Protein AF-A0A4P6JIK2-F1 (afdb_monomer_lite)

Organism: Ktedonosporobacter rubrisoli (NCBI:txid2509675)

Secondary structure (DSSP, 8-state):
-----EEEHHHHHHTTT--HHHHHHHHHHTSS--EEE-TTS-EEE--TT---TTPPPEEEHHHHHH-----------------------

Structure (mmCIF, N/CA/C/O backbone):
data_AF-A0A4P6JIK2-F1
#
_entry.id   AF-A0A4P6JIK2-F1
#
loop_
_atom_site.group_PDB
_atom_site.id
_atom_site.type_symbol
_atom_site.label_atom_id
_atom_site.label_alt_id
_atom_site.label_comp_id
_atom_site.label_asym_id
_atom_site.label_entity_id
_atom_site.label_seq_id
_atom_site.pdbx_PDB_ins_code
_atom_site.Cartn_x
_atom_site.Cartn_y
_atom_site.Cartn_z
_atom_site.occupancy
_atom_site.B_iso_or_equiv
_atom_site.auth_seq_id
_atom_site.auth_comp_id
_atom_site.auth_asym_id
_atom_site.auth_atom_id
_atom_site.pdbx_PDB_model_num
ATOM 1 N N . MET A 1 1 ? -22.338 -2.244 -7.918 1.00 46.03 1 MET A N 1
ATOM 2 C CA . MET A 1 1 ? -21.829 -2.250 -6.529 1.00 46.03 1 MET A CA 1
ATOM 3 C C . MET A 1 1 ? -20.310 -2.202 -6.580 1.00 46.03 1 MET A C 1
ATOM 5 O O . MET A 1 1 ? -19.714 -3.139 -7.089 1.00 46.03 1 MET A O 1
ATOM 9 N N . LEU A 1 2 ? -19.688 -1.107 -6.138 1.00 55.66 2 LEU A N 1
ATOM 10 C CA . LEU A 1 2 ? -18.232 -1.041 -5.976 1.00 55.66 2 LEU A CA 1
ATOM 11 C C . LEU A 1 2 ? -17.881 -1.738 -4.659 1.00 55.66 2 LEU A C 1
ATOM 13 O O . LEU A 1 2 ? -18.052 -1.169 -3.585 1.00 55.66 2 LEU A O 1
ATOM 17 N N . THR A 1 3 ? -17.453 -2.994 -4.725 1.00 63.28 3 THR A N 1
ATOM 18 C CA . THR A 1 3 ? -16.914 -3.699 -3.560 1.00 63.28 3 THR A CA 1
ATOM 19 C C . THR A 1 3 ? -15.546 -3.112 -3.229 1.00 63.28 3 THR A C 1
ATOM 21 O O . THR A 1 3 ? -14.585 -3.325 -3.971 1.00 63.28 3 THR A O 1
ATOM 24 N N . LEU A 1 4 ? -15.451 -2.364 -2.128 1.00 76.12 4 LEU A N 1
ATOM 25 C CA . LEU A 1 4 ? -14.176 -1.895 -1.588 1.00 76.12 4 LEU A CA 1
ATOM 26 C C . LEU A 1 4 ? -13.408 -3.093 -1.025 1.00 76.12 4 LEU A C 1
ATOM 28 O O . LEU A 1 4 ? -13.595 -3.495 0.120 1.00 76.12 4 LEU A O 1
ATOM 32 N N . GLN A 1 5 ? -12.564 -3.700 -1.858 1.00 87.69 5 GLN A N 1
ATOM 33 C CA . GLN A 1 5 ? -11.689 -4.781 -1.428 1.00 87.69 5 GLN A CA 1
ATOM 34 C C . GLN A 1 5 ? -10.366 -4.203 -0.927 1.00 87.69 5 GLN A C 1
ATOM 36 O O . GLN A 1 5 ? -9.640 -3.528 -1.66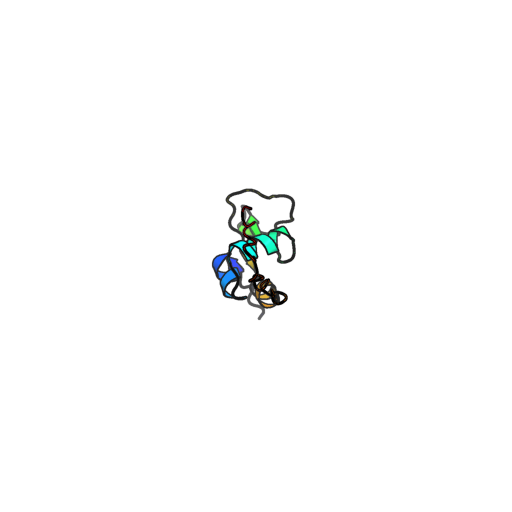0 1.00 87.69 5 GLN A O 1
ATOM 41 N N . VAL A 1 6 ? -10.053 -4.504 0.330 1.00 88.94 6 VAL A N 1
ATOM 42 C CA . VAL A 1 6 ? -8.813 -4.102 0.993 1.00 88.94 6 VAL A CA 1
ATOM 43 C C . VAL A 1 6 ? -7.859 -5.291 1.017 1.00 88.94 6 VAL A C 1
ATOM 45 O O . VAL A 1 6 ? -8.224 -6.402 1.400 1.00 88.94 6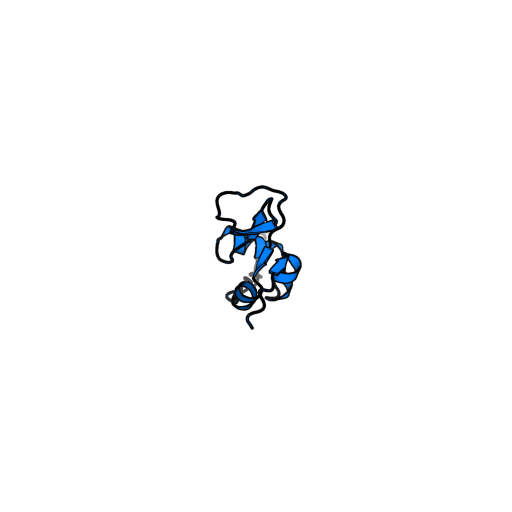 VAL A O 1
ATOM 48 N N . LEU A 1 7 ? -6.622 -5.064 0.594 1.00 90.06 7 LEU A N 1
ATOM 49 C CA . LEU A 1 7 ? -5.570 -6.065 0.507 1.00 90.06 7 LEU A CA 1
ATOM 50 C C . LEU A 1 7 ? -4.471 -5.757 1.515 1.00 90.06 7 LEU A C 1
ATOM 52 O O . LEU A 1 7 ? -4.006 -4.627 1.630 1.00 90.06 7 LEU A O 1
ATOM 56 N N . ASN A 1 8 ? -3.982 -6.791 2.191 1.00 90.94 8 ASN A N 1
ATOM 57 C CA . ASN A 1 8 ? -2.701 -6.702 2.885 1.00 90.94 8 ASN A CA 1
ATOM 58 C C . ASN A 1 8 ? -1.541 -6.647 1.871 1.00 90.94 8 ASN A C 1
ATOM 60 O O . ASN A 1 8 ? -1.713 -6.933 0.682 1.00 90.94 8 ASN A O 1
ATOM 64 N N . THR A 1 9 ? -0.321 -6.379 2.340 1.00 88.56 9 THR A N 1
ATOM 65 C CA . THR A 1 9 ? 0.877 -6.337 1.481 1.00 88.56 9 THR A CA 1
ATOM 66 C C . THR A 1 9 ? 1.068 -7.593 0.622 1.00 88.56 9 THR A C 1
ATOM 68 O O . THR A 1 9 ? 1.569 -7.508 -0.496 1.00 88.56 9 THR A O 1
ATOM 71 N N . LYS A 1 10 ? 0.689 -8.783 1.115 1.00 89.81 10 LYS A N 1
ATOM 72 C CA . LYS A 1 10 ? 0.822 -10.037 0.351 1.00 89.81 10 LYS A CA 1
ATOM 73 C C . LYS A 1 10 ? -0.170 -10.081 -0.817 1.00 89.81 10 LYS A C 1
ATOM 75 O O . LYS A 1 10 ? 0.231 -10.455 -1.916 1.00 89.81 10 LYS A O 1
ATOM 80 N N . GLY A 1 11 ? -1.424 -9.694 -0.590 1.00 90.25 11 GLY A N 1
ATOM 81 C CA . GLY A 1 11 ? -2.447 -9.584 -1.631 1.00 90.25 11 GLY A CA 1
ATOM 82 C C . GLY A 1 11 ? -2.090 -8.512 -2.657 1.00 90.25 11 GLY A C 1
ATOM 83 O O . GLY A 1 11 ? -2.072 -8.792 -3.855 1.00 90.25 11 GLY A O 1
ATOM 84 N N . ALA A 1 12 ? -1.681 -7.337 -2.176 1.00 88.81 12 ALA A N 1
ATOM 85 C CA . ALA A 1 12 ? -1.279 -6.216 -3.016 1.00 88.81 12 ALA A CA 1
ATOM 86 C C . ALA A 1 12 ? -0.042 -6.521 -3.874 1.00 88.81 12 ALA A C 1
ATOM 88 O O . ALA A 1 12 ? 0.094 -5.996 -4.968 1.00 88.81 12 ALA A O 1
ATOM 89 N N . ALA A 1 13 ? 0.860 -7.387 -3.405 1.00 89.00 13 ALA A N 1
ATOM 90 C CA . ALA A 1 13 ? 2.009 -7.848 -4.182 1.00 89.00 13 ALA A CA 1
ATOM 91 C C . ALA A 1 13 ? 1.619 -8.877 -5.256 1.00 89.00 13 ALA A C 1
ATOM 93 O O . ALA A 1 13 ? 2.168 -8.865 -6.358 1.00 89.00 13 ALA A O 1
ATOM 94 N N . ARG A 1 14 ? 0.659 -9.760 -4.950 1.00 87.69 14 ARG A N 1
ATOM 95 C CA . ARG A 1 14 ? 0.223 -10.836 -5.853 1.00 87.69 14 ARG A CA 1
ATOM 96 C C . ARG A 1 14 ? -0.495 -10.299 -7.090 1.00 87.69 14 ARG A C 1
ATOM 98 O O . ARG A 1 14 ? -0.278 -10.832 -8.171 1.00 87.69 14 ARG A O 1
ATOM 105 N N . GLN A 1 15 ? -1.321 -9.269 -6.934 1.00 83.75 15 GLN A N 1
ATOM 106 C CA . GLN A 1 15 ? -2.170 -8.744 -8.005 1.00 83.75 15 G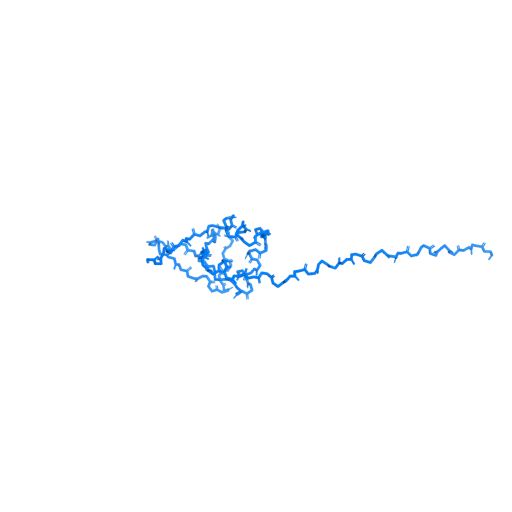LN A CA 1
ATOM 107 C C . GLN A 1 15 ? -1.370 -8.168 -9.202 1.00 83.75 15 GLN A C 1
ATOM 109 O O . GLN A 1 15 ? -1.602 -8.626 -10.317 1.00 83.75 15 GLN A O 1
ATOM 114 N N . PRO A 1 16 ? -0.368 -7.282 -9.019 1.00 82.31 16 PRO A N 1
ATOM 115 C CA . PRO A 1 16 ? 0.506 -6.809 -10.094 1.00 82.31 16 PRO A CA 1
ATOM 116 C C . PRO A 1 16 ? 1.738 -7.710 -10.317 1.00 82.31 16 PRO A C 1
ATOM 118 O O . PRO A 1 16 ? 2.646 -7.330 -11.053 1.00 82.31 16 PRO A O 1
ATOM 121 N N . GLY A 1 17 ? 1.842 -8.862 -9.638 1.00 85.12 17 GLY A N 1
ATOM 122 C CA . GLY A 1 17 ? 2.990 -9.773 -9.759 1.00 85.12 17 GLY A CA 1
ATOM 123 C C . GLY A 1 17 ? 4.328 -9.191 -9.271 1.00 85.12 17 GLY A C 1
ATOM 124 O O . GLY A 1 17 ? 5.380 -9.492 -9.833 1.00 85.12 17 GLY A O 1
ATOM 125 N N . CYS A 1 18 ? 4.308 -8.341 -8.243 1.00 84.12 18 CYS A N 1
ATOM 126 C CA . CYS A 1 18 ? 5.489 -7.652 -7.709 1.00 84.12 18 CYS A CA 1
ATOM 127 C C . CYS A 1 18 ? 5.962 -8.253 -6.372 1.00 84.12 18 CYS A C 1
ATOM 129 O O . CYS A 1 18 ? 5.253 -9.017 -5.719 1.00 84.12 18 CYS A O 1
ATOM 131 N N . SER A 1 19 ? 7.162 -7.886 -5.907 1.00 87.00 19 SER A N 1
ATOM 132 C CA . SER A 1 19 ? 7.608 -8.268 -4.560 1.00 87.00 19 SER A CA 1
ATOM 133 C C . SER A 1 19 ? 6.925 -7.422 -3.476 1.00 87.00 19 SER A C 1
ATOM 135 O O . SER A 1 19 ? 6.609 -6.250 -3.682 1.00 87.00 19 SER A O 1
ATOM 137 N N . LYS A 1 20 ? 6.773 -7.973 -2.263 1.00 88.25 20 LYS A N 1
ATOM 138 C CA . LYS A 1 20 ? 6.270 -7.215 -1.095 1.00 88.25 20 LYS A CA 1
ATOM 139 C C . LYS A 1 20 ? 7.109 -5.963 -0.821 1.00 88.25 20 LYS A C 1
ATOM 141 O O . LYS A 1 20 ? 6.576 -4.898 -0.533 1.00 88.25 20 LYS A O 1
ATOM 146 N N . THR A 1 21 ? 8.430 -6.083 -0.956 1.00 86.75 21 THR A N 1
ATOM 147 C CA . THR A 1 21 ? 9.372 -4.964 -0.814 1.00 86.75 21 THR A CA 1
ATOM 148 C C . THR A 1 21 ? 9.125 -3.865 -1.843 1.00 86.75 21 THR A C 1
ATOM 150 O O . THR A 1 21 ? 9.309 -2.691 -1.532 1.00 86.75 21 THR A O 1
ATOM 153 N N . TRP A 1 22 ? 8.682 -4.219 -3.051 1.00 86.44 22 TRP A N 1
ATOM 154 C CA . TRP A 1 22 ? 8.323 -3.250 -4.076 1.00 86.44 22 TRP A CA 1
ATOM 155 C C . TRP A 1 22 ? 7.059 -2.481 -3.703 1.00 86.44 22 TRP A C 1
ATOM 157 O O . TRP A 1 22 ? 7.075 -1.257 -3.752 1.00 86.44 22 TRP A O 1
ATOM 167 N N . ILE A 1 23 ? 6.018 -3.162 -3.218 1.00 87.62 23 ILE A N 1
ATOM 168 C CA . ILE A 1 23 ? 4.796 -2.510 -2.718 1.00 87.62 23 ILE A CA 1
ATOM 169 C C . ILE A 1 23 ? 5.119 -1.494 -1.611 1.00 87.62 23 ILE A C 1
ATOM 171 O O . ILE A 1 23 ? 4.656 -0.357 -1.668 1.00 87.62 23 ILE A O 1
ATOM 175 N N . HIS A 1 24 ? 5.999 -1.844 -0.667 1.00 85.50 24 HIS A N 1
ATOM 176 C CA . HIS A 1 24 ? 6.464 -0.895 0.353 1.00 85.50 24 HIS A CA 1
ATOM 177 C C . HIS A 1 24 ? 7.190 0.323 -0.241 1.00 85.50 24 HIS A C 1
ATOM 179 O O . HIS A 1 24 ? 7.005 1.439 0.242 1.00 85.50 24 HIS A O 1
ATOM 185 N N . LYS A 1 25 ? 7.991 0.146 -1.300 1.00 85.31 25 LYS A N 1
ATOM 186 C CA . LYS A 1 25 ? 8.622 1.271 -2.013 1.00 85.31 25 LYS A CA 1
ATOM 187 C C . LYS A 1 25 ? 7.588 2.148 -2.724 1.00 85.31 25 LYS A C 1
ATOM 189 O O . LYS A 1 25 ? 7.735 3.369 -2.725 1.00 85.31 25 LYS A O 1
ATOM 194 N N . LEU A 1 26 ? 6.548 1.560 -3.312 1.00 84.81 26 LEU A N 1
ATOM 195 C CA . LEU A 1 26 ? 5.471 2.314 -3.962 1.00 84.81 26 LEU A CA 1
ATOM 196 C C . LEU A 1 26 ? 4.686 3.154 -2.957 1.00 84.81 26 LEU A C 1
ATOM 198 O O . LEU A 1 26 ? 4.484 4.342 -3.198 1.00 84.81 26 LEU A O 1
ATOM 202 N N . ALA A 1 27 ? 4.365 2.575 -1.802 1.00 85.81 27 ALA A N 1
ATOM 203 C CA . ALA A 1 27 ? 3.777 3.300 -0.682 1.00 85.81 27 ALA A CA 1
ATOM 204 C C . ALA A 1 27 ? 4.681 4.453 -0.216 1.00 85.81 27 ALA A C 1
ATOM 206 O O . ALA A 1 27 ? 4.264 5.607 -0.181 1.00 85.81 27 ALA A O 1
ATOM 207 N N . ALA A 1 28 ? 5.964 4.175 0.043 1.00 82.62 28 ALA A N 1
ATOM 208 C CA . ALA A 1 28 ? 6.916 5.185 0.511 1.00 82.62 28 ALA A CA 1
ATOM 209 C C . ALA A 1 28 ? 7.132 6.334 -0.494 1.00 82.62 28 ALA A C 1
ATOM 211 O O . ALA A 1 28 ? 7.349 7.479 -0.104 1.00 82.62 28 ALA A O 1
ATOM 212 N N . THR A 1 29 ? 7.070 6.042 -1.795 1.00 82.44 29 THR A N 1
ATOM 213 C CA . THR A 1 29 ? 7.179 7.057 -2.856 1.00 82.44 29 THR A CA 1
ATOM 214 C C . THR A 1 29 ? 5.867 7.805 -3.106 1.00 82.44 29 THR A C 1
ATOM 216 O O . THR A 1 29 ? 5.879 8.835 -3.782 1.00 82.44 29 THR A O 1
ATOM 219 N N . GLY A 1 30 ? 4.754 7.363 -2.510 1.00 81.81 30 GLY A N 1
ATOM 220 C CA . GLY A 1 30 ? 3.413 7.909 -2.736 1.00 81.81 30 GLY A CA 1
ATOM 221 C C . GLY A 1 30 ? 2.827 7.539 -4.098 1.00 81.81 30 GLY A C 1
ATOM 222 O O . GLY A 1 30 ? 1.898 8.191 -4.555 1.00 81.81 30 GLY A O 1
ATOM 223 N N . LYS A 1 31 ? 3.382 6.522 -4.771 1.00 84.69 31 LYS A N 1
ATOM 224 C CA . LYS A 1 31 ? 2.838 5.995 -6.034 1.00 84.69 31 LYS A CA 1
ATOM 225 C C . LYS A 1 31 ? 1.607 5.120 -5.824 1.00 84.69 31 LYS A C 1
ATOM 227 O O . LYS A 1 31 ? 0.899 4.832 -6.780 1.00 84.69 31 LYS A O 1
ATOM 232 N N . LEU A 1 32 ? 1.405 4.650 -4.599 1.00 86.38 32 LEU A N 1
ATOM 233 C CA . LEU A 1 32 ? 0.289 3.807 -4.210 1.00 86.38 32 LEU A CA 1
ATOM 234 C C . LEU A 1 32 ? -0.137 4.233 -2.806 1.00 86.38 32 LEU A C 1
ATOM 236 O O . LEU A 1 32 ? 0.733 4.406 -1.947 1.00 86.38 32 LEU A O 1
ATOM 240 N N . LYS A 1 33 ? -1.437 4.440 -2.578 1.00 87.81 33 LYS A N 1
ATOM 241 C CA . LYS A 1 33 ? -1.916 4.865 -1.262 1.00 87.81 33 LYS A CA 1
ATOM 242 C C . LYS A 1 33 ? -1.899 3.680 -0.316 1.00 87.81 33 LYS A C 1
ATOM 244 O O . LYS A 1 33 ? -2.427 2.610 -0.615 1.00 87.81 33 LYS A O 1
ATOM 249 N N . ALA A 1 34 ? -1.242 3.872 0.815 1.00 88.56 34 ALA A N 1
ATOM 250 C CA . ALA A 1 34 ? -1.233 2.907 1.894 1.00 88.56 34 ALA A CA 1
ATOM 251 C C . ALA A 1 34 ? -2.192 3.378 2.975 1.00 88.56 34 ALA A C 1
ATOM 253 O O . ALA A 1 34 ? -2.250 4.563 3.287 1.00 88.56 34 ALA A O 1
ATOM 254 N N . PHE A 1 35 ? -2.896 2.433 3.571 1.00 88.69 35 PHE A N 1
ATOM 255 C CA . PHE A 1 35 ? -3.811 2.671 4.668 1.00 88.69 35 PHE A CA 1
ATOM 256 C C . PHE A 1 35 ? -3.364 1.876 5.888 1.00 88.69 35 PHE A C 1
ATOM 258 O O . PHE A 1 35 ? -2.769 0.799 5.776 1.00 88.69 35 PHE A O 1
ATOM 265 N N . THR A 1 36 ? -3.673 2.396 7.063 1.00 88.00 36 THR A N 1
ATOM 266 C CA . THR A 1 36 ? -3.544 1.687 8.337 1.00 88.00 36 THR A CA 1
ATOM 267 C C . THR A 1 36 ? -4.876 1.737 9.056 1.00 88.00 36 THR A C 1
ATOM 269 O O . THR A 1 36 ? -5.586 2.729 8.931 1.00 88.00 36 THR A O 1
ATOM 272 N N . TYR A 1 37 ? -5.196 0.703 9.828 1.00 85.25 37 TYR A N 1
ATOM 273 C CA . TYR A 1 37 ? -6.337 0.780 10.729 1.00 85.25 37 TYR A CA 1
ATOM 274 C C . TYR A 1 37 ? -6.013 1.699 11.913 1.00 85.25 37 TYR A C 1
ATOM 276 O O . TYR A 1 37 ? -4.972 1.528 12.560 1.00 85.25 37 TYR A O 1
ATOM 284 N N . GLY A 1 38 ? -6.873 2.694 12.132 1.00 82.56 38 GLY A N 1
ATOM 285 C CA . GLY A 1 38 ? -6.901 3.533 13.326 1.00 82.56 38 GLY A CA 1
ATOM 286 C C . GLY A 1 38 ? -7.374 2.755 14.554 1.00 82.56 38 GLY A C 1
ATOM 287 O O . GLY A 1 38 ? -7.678 1.564 14.472 1.00 82.56 38 GLY A O 1
ATOM 288 N N . GLU A 1 39 ? -7.422 3.427 15.701 1.00 82.38 39 GLU A N 1
ATOM 289 C CA . GLU A 1 39 ? -7.875 2.812 16.959 1.00 82.38 39 GLU A CA 1
ATOM 290 C C . GLU A 1 39 ? -9.370 2.468 16.920 1.00 82.38 39 GLU A C 1
ATOM 292 O O . GLU A 1 39 ? -9.781 1.473 17.510 1.00 82.38 39 GLU A O 1
ATOM 297 N N . GLU A 1 40 ? -10.155 3.203 16.129 1.00 83.50 40 GLU A N 1
ATOM 298 C CA . GLU A 1 40 ? -11.589 2.960 15.934 1.00 83.50 40 GLU A CA 1
ATOM 299 C C . GLU A 1 40 ? -11.882 1.969 14.789 1.00 83.50 40 GLU A C 1
ATOM 301 O O . GLU A 1 40 ? -13.034 1.709 14.448 1.00 83.50 40 GLU A O 1
ATOM 306 N N . GLY A 1 41 ? -10.844 1.380 14.178 1.00 80.75 41 GLY A N 1
ATOM 307 C CA . GLY A 1 41 ? -11.000 0.452 13.054 1.00 80.75 41 GLY A CA 1
ATOM 308 C C . GLY A 1 41 ? -11.254 1.133 11.704 1.00 80.75 41 GLY A C 1
ATOM 309 O O . GLY A 1 41 ? -11.607 0.464 10.730 1.00 80.75 41 GLY A O 1
ATOM 310 N N . GLU A 1 42 ? -11.031 2.442 11.606 1.00 85.25 42 GLU A N 1
ATOM 311 C CA . GLU A 1 42 ? -11.108 3.182 10.345 1.00 85.25 42 GLU A CA 1
ATOM 312 C C . GLU A 1 42 ? -9.839 3.034 9.491 1.00 85.25 42 GLU A C 1
ATOM 314 O O . GLU A 1 42 ? -8.727 2.906 10.004 1.00 85.25 42 GLU A O 1
ATOM 319 N N . LEU A 1 43 ? -9.978 3.064 8.163 1.00 84.00 43 LEU A N 1
ATOM 320 C CA . LEU A 1 43 ? -8.833 3.091 7.248 1.00 84.00 43 LEU A CA 1
ATOM 321 C C . LEU A 1 43 ? -8.308 4.520 7.127 1.00 84.00 43 LEU A C 1
ATOM 323 O O . LEU A 1 43 ? -8.880 5.345 6.419 1.00 84.00 43 LEU A O 1
ATOM 327 N N . VAL A 1 44 ? -7.184 4.788 7.779 1.00 85.62 44 VAL A N 1
ATOM 328 C CA . VAL A 1 44 ? -6.496 6.078 7.716 1.00 85.62 44 VAL A CA 1
ATOM 329 C C . VAL A 1 44 ? -5.402 6.005 6.659 1.00 85.62 44 VAL A C 1
ATOM 331 O O . VAL A 1 44 ? -4.538 5.125 6.719 1.00 85.62 44 VAL A O 1
ATOM 334 N N . GLU A 1 45 ? -5.432 6.919 5.687 1.00 85.75 45 GLU A N 1
ATOM 335 C CA . GLU A 1 45 ? -4.371 7.047 4.686 1.00 85.75 45 GLU A CA 1
ATOM 336 C C . GLU A 1 45 ? -3.057 7.444 5.367 1.00 85.75 45 GLU A C 1
ATOM 338 O O . GLU A 1 45 ? -2.977 8.418 6.116 1.00 85.75 45 GLU A O 1
ATOM 343 N N . GLN A 1 46 ? -2.002 6.679 5.103 1.00 78.06 46 GLN A N 1
ATOM 344 C CA . GLN A 1 46 ? -0.676 6.958 5.620 1.00 78.06 46 GLN A CA 1
ATOM 345 C C . GLN A 1 46 ? 0.018 7.970 4.704 1.00 78.06 46 GLN A C 1
ATOM 347 O O . GLN A 1 46 ? 0.672 7.612 3.720 1.00 78.06 46 GLN A O 1
ATOM 352 N N . THR A 1 47 ? -0.084 9.251 5.048 1.00 67.69 47 THR A N 1
ATOM 353 C CA . THR A 1 47 ? 0.770 10.288 4.469 1.00 67.69 47 THR A CA 1
ATOM 354 C C . THR A 1 47 ? 2.227 10.064 4.892 1.00 67.69 47 THR A C 1
ATOM 356 O O . THR A 1 47 ? 2.526 9.558 5.977 1.00 67.69 47 THR A O 1
ATOM 359 N N . LYS A 1 48 ? 3.153 10.392 3.982 1.00 60.88 48 LYS A N 1
ATOM 360 C CA . LYS A 1 48 ? 4.588 10.028 3.980 1.00 60.88 48 LYS A CA 1
ATOM 361 C C . LYS A 1 48 ? 5.371 10.300 5.278 1.00 60.88 48 LYS A C 1
ATOM 363 O O . LYS A 1 48 ? 6.485 9.794 5.413 1.00 60.88 48 LYS A O 1
ATOM 368 N N . GLU A 1 49 ? 4.827 11.076 6.208 1.00 54.88 49 GLU A N 1
ATOM 369 C CA . GLU A 1 49 ? 5.505 11.537 7.421 1.00 54.88 49 GLU A CA 1
ATOM 370 C C . GLU A 1 49 ? 5.618 10.493 8.533 1.00 54.88 49 GLU A C 1
ATOM 372 O O . GLU A 1 49 ? 6.568 10.540 9.311 1.00 54.88 49 GLU A O 1
ATOM 377 N N . VAL A 1 50 ? 4.732 9.496 8.604 1.00 53.41 50 VAL A N 1
ATOM 378 C CA . VAL A 1 50 ? 4.695 8.612 9.781 1.00 53.41 50 VAL A CA 1
ATOM 379 C C . VAL A 1 50 ? 5.171 7.205 9.433 1.00 53.41 50 VAL A C 1
ATOM 381 O O . VAL A 1 50 ? 4.401 6.243 9.399 1.00 53.41 50 VAL A O 1
ATOM 384 N N . LYS A 1 51 ? 6.483 7.056 9.210 1.00 55.09 51 LYS A N 1
ATOM 385 C CA . LYS A 1 51 ? 7.156 5.744 9.215 1.00 55.09 51 LYS A CA 1
ATOM 386 C C . LYS A 1 51 ? 7.221 5.205 10.649 1.00 55.09 51 LYS A C 1
ATOM 388 O O . LYS A 1 51 ? 8.287 5.175 11.252 1.00 55.09 51 LYS A O 1
ATOM 393 N N . LYS A 1 52 ? 6.089 4.769 11.207 1.00 61.25 52 LYS A N 1
ATOM 394 C CA . LYS A 1 52 ? 6.094 3.939 12.420 1.00 61.25 52 LYS A CA 1
ATOM 395 C C . LYS A 1 52 ? 6.474 2.508 12.013 1.00 61.25 52 LYS A C 1
ATOM 397 O O . LYS A 1 52 ? 5.675 1.857 11.333 1.00 61.25 52 LYS A O 1
ATOM 402 N N . PRO A 1 53 ? 7.678 2.013 12.356 1.00 60.94 53 PRO A N 1
ATOM 403 C CA . PRO A 1 53 ? 8.027 0.620 12.101 1.00 60.94 53 PRO A CA 1
ATOM 404 C C . PRO A 1 53 ? 7.039 -0.300 12.837 1.00 60.94 53 PRO A C 1
ATOM 406 O O . PRO A 1 53 ? 6.616 -0.001 13.948 1.00 60.94 53 PRO A O 1
ATOM 409 N N . GLY A 1 54 ? 6.642 -1.403 12.198 1.00 70.31 54 GLY A N 1
ATOM 410 C CA . GLY A 1 54 ? 5.775 -2.425 12.801 1.00 70.31 54 GLY A CA 1
ATOM 411 C C . GLY A 1 54 ? 4.274 -2.322 12.501 1.00 70.31 54 GLY A C 1
ATOM 412 O O . GLY A 1 54 ? 3.556 -3.277 12.785 1.00 70.31 54 GLY A O 1
ATOM 413 N N . ARG A 1 55 ? 3.773 -1.242 11.879 1.00 76.62 55 ARG A N 1
ATOM 414 C CA . ARG A 1 55 ? 2.363 -1.189 11.440 1.00 76.62 55 ARG A CA 1
ATOM 415 C C . ARG A 1 55 ? 2.146 -1.940 10.124 1.00 76.62 55 ARG A C 1
ATOM 417 O O . ARG A 1 55 ? 2.889 -1.760 9.159 1.00 76.62 55 ARG A O 1
ATOM 424 N N . ALA A 1 56 ? 1.103 -2.769 10.089 1.00 81.69 56 ALA A N 1
ATOM 425 C CA . ALA A 1 56 ? 0.655 -3.430 8.869 1.00 81.69 56 ALA A CA 1
ATOM 426 C C . ALA A 1 56 ? 0.048 -2.401 7.905 1.00 81.69 56 ALA A C 1
ATOM 428 O O . ALA A 1 56 ? -0.772 -1.579 8.311 1.00 81.69 56 ALA A O 1
ATOM 429 N N . LEU A 1 57 ? 0.458 -2.466 6.637 1.00 87.62 57 LEU A N 1
ATOM 430 C CA . LEU A 1 57 ? -0.072 -1.621 5.571 1.00 87.62 57 LEU A CA 1
ATOM 431 C C . LEU A 1 57 ? -1.146 -2.366 4.788 1.00 87.62 57 LEU A C 1
ATOM 433 O O . LEU A 1 57 ? -0.997 -3.551 4.461 1.00 87.62 57 LEU A O 1
ATOM 437 N N . TYR A 1 58 ? -2.186 -1.623 4.449 1.00 90.69 58 TYR A N 1
ATOM 438 C CA . TYR A 1 58 ? -3.321 -2.068 3.668 1.00 90.69 58 TYR A CA 1
ATOM 439 C C . TYR A 1 58 ? -3.454 -1.221 2.408 1.00 90.69 58 TYR A C 1
ATOM 441 O O . TYR A 1 58 ? -3.017 -0.074 2.361 1.00 90.69 58 TYR A O 1
ATOM 449 N N . PHE A 1 59 ? -4.030 -1.808 1.369 1.00 90.00 59 PHE A N 1
ATOM 450 C CA . PHE A 1 59 ? -4.065 -1.237 0.030 1.00 90.00 59 PHE A CA 1
ATOM 451 C C . PHE A 1 59 ? -5.420 -1.504 -0.611 1.00 90.00 59 PHE A C 1
ATOM 453 O O . PHE A 1 59 ? -5.984 -2.582 -0.427 1.00 90.00 59 PHE A O 1
ATOM 460 N N . LEU A 1 60 ? -5.936 -0.563 -1.394 1.00 90.69 60 LEU A N 1
ATOM 461 C CA . LEU A 1 60 ? -7.170 -0.783 -2.143 1.00 90.69 60 LEU A CA 1
ATOM 462 C C . LEU A 1 60 ? -6.886 -1.634 -3.383 1.00 90.69 60 LEU A C 1
ATOM 464 O O . LEU A 1 60 ? -6.005 -1.308 -4.177 1.00 90.69 60 LEU A O 1
ATOM 468 N N . ALA A 1 61 ? -7.646 -2.715 -3.568 1.00 88.25 61 ALA A N 1
ATOM 469 C CA . ALA A 1 61 ? -7.464 -3.634 -4.694 1.00 88.25 61 ALA A CA 1
ATOM 470 C C . ALA A 1 61 ? -7.636 -2.946 -6.056 1.00 88.25 61 ALA A C 1
ATOM 472 O O . ALA A 1 61 ? -6.973 -3.313 -7.024 1.00 88.25 61 ALA A O 1
ATOM 473 N N . ASP A 1 62 ? -8.511 -1.943 -6.133 1.00 86.75 62 ASP A N 1
ATOM 474 C CA . ASP A 1 62 ? -8.732 -1.153 -7.344 1.00 86.75 62 ASP A CA 1
ATOM 475 C C . ASP A 1 62 ? -7.500 -0.296 -7.688 1.00 86.75 62 ASP A C 1
ATOM 477 O O . ASP A 1 62 ? -7.010 -0.351 -8.814 1.00 86.75 62 ASP A O 1
ATOM 481 N N . GLU A 1 63 ? -6.914 0.403 -6.711 1.00 85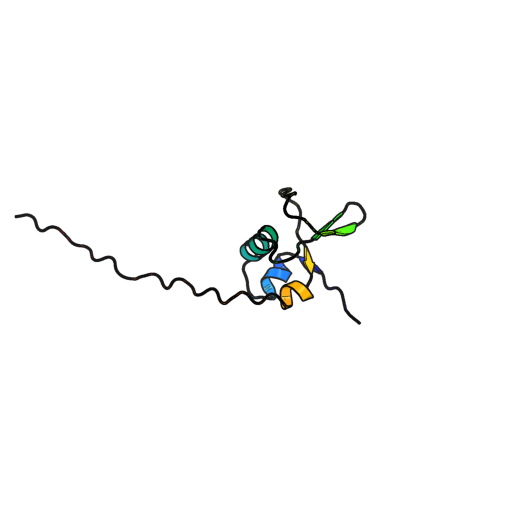.31 63 GLU A N 1
ATOM 482 C CA . GLU A 1 63 ? -5.689 1.186 -6.929 1.00 85.31 63 GLU A CA 1
ATOM 483 C C . GLU A 1 63 ? -4.491 0.296 -7.274 1.00 85.31 63 GLU A C 1
ATOM 485 O O . GLU A 1 63 ? -3.717 0.611 -8.180 1.00 85.31 63 GLU A O 1
ATOM 490 N N . VAL A 1 64 ? -4.357 -0.849 -6.600 1.00 86.75 64 VAL A N 1
ATOM 491 C CA . VAL A 1 64 ? -3.316 -1.840 -6.904 1.00 86.75 64 VAL A CA 1
ATOM 492 C C . VAL A 1 64 ? -3.503 -2.420 -8.308 1.00 86.75 64 VAL A C 1
ATOM 494 O O . VAL A 1 64 ? -2.524 -2.587 -9.031 1.00 86.75 64 VAL A O 1
ATOM 497 N N . GLY A 1 65 ? -4.740 -2.712 -8.716 1.00 82.38 65 GLY A N 1
ATOM 498 C CA . GLY A 1 65 ? -5.052 -3.238 -10.046 1.00 82.38 65 GLY A CA 1
ATOM 499 C C . GLY A 1 65 ? -4.808 -2.228 -11.168 1.00 82.38 65 GLY A C 1
ATOM 500 O O . GLY A 1 65 ? -4.380 -2.608 -12.257 1.00 82.38 65 GLY A O 1
ATOM 501 N N . ARG A 1 66 ? -5.027 -0.936 -10.897 1.00 83.00 66 ARG A N 1
ATOM 502 C CA . ARG A 1 66 ? -4.709 0.164 -11.823 1.00 83.00 66 ARG A CA 1
ATOM 503 C C . ARG A 1 66 ? -3.216 0.456 -11.899 1.00 83.00 66 ARG A C 1
ATOM 505 O O . ARG A 1 66 ? -2.757 1.036 -12.883 1.00 83.00 66 ARG A O 1
ATOM 512 N N . TYR A 1 67 ? -2.451 0.063 -10.883 1.00 78.62 67 TYR A N 1
ATOM 513 C CA 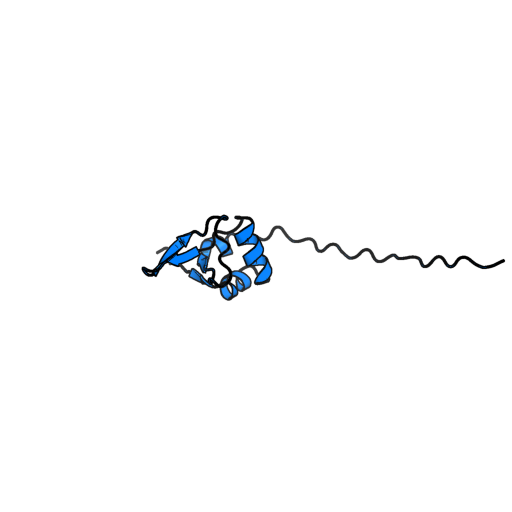. TYR A 1 67 ? -1.008 0.218 -10.892 1.00 78.62 67 TYR A CA 1
ATOM 514 C C . TYR A 1 67 ? -0.379 -0.753 -11.900 1.00 78.62 67 TYR A C 1
ATOM 516 O O . TYR A 1 67 ? -0.077 -1.907 -11.596 1.00 78.62 67 TYR A O 1
ATOM 524 N N . GLN A 1 68 ? -0.130 -0.264 -13.114 1.00 67.56 68 GLN A N 1
ATOM 525 C CA . GLN A 1 68 ? 0.758 -0.937 -14.052 1.00 67.56 68 GLN A CA 1
ATOM 526 C C . GLN A 1 68 ? 2.204 -0.574 -13.703 1.00 67.56 68 GLN A C 1
ATOM 528 O O . GLN A 1 68 ? 2.592 0.591 -13.846 1.00 67.56 68 GLN A O 1
ATOM 533 N N . PRO A 1 69 ? 3.038 -1.528 -13.245 1.00 64.44 69 PRO A N 1
ATOM 534 C CA . PRO A 1 69 ? 4.460 -1.269 -13.125 1.00 64.44 69 PRO A CA 1
ATOM 535 C C . PRO A 1 69 ? 4.980 -0.912 -14.517 1.00 64.44 69 PRO A C 1
ATOM 537 O O . PRO A 1 69 ? 4.958 -1.750 -15.417 1.00 64.44 69 PRO A O 1
ATOM 540 N N . ALA A 1 70 ? 5.452 0.326 -14.696 1.00 60.91 70 ALA A N 1
ATOM 541 C CA . ALA A 1 70 ? 6.212 0.698 -15.882 1.00 60.91 70 ALA A CA 1
ATOM 542 C C . ALA A 1 70 ? 7.296 -0.366 -16.058 1.00 60.91 70 ALA A C 1
ATOM 544 O O . ALA A 1 70 ? 8.106 -0.549 -15.145 1.00 60.91 70 ALA A O 1
ATOM 545 N N . ALA A 1 71 ? 7.215 -1.134 -17.152 1.00 55.41 71 ALA A N 1
ATOM 546 C CA . ALA A 1 71 ? 7.954 -2.375 -17.331 1.00 55.41 71 ALA A CA 1
ATOM 547 C C . ALA A 1 71 ? 9.405 -2.173 -16.891 1.00 55.41 71 ALA A C 1
ATOM 549 O O . ALA A 1 71 ? 10.161 -1.436 -17.528 1.00 55.41 71 ALA A O 1
ATOM 550 N N . GLN A 1 72 ? 9.778 -2.779 -15.760 1.00 51.66 72 GLN A N 1
ATOM 551 C CA . GLN A 1 72 ? 11.123 -2.660 -15.229 1.00 51.66 72 GLN A CA 1
ATOM 552 C C . GLN A 1 72 ? 12.023 -3.437 -16.184 1.00 51.66 72 GLN A C 1
ATOM 554 O O . GLN A 1 72 ? 12.214 -4.646 -16.044 1.00 51.66 72 GLN A O 1
ATOM 559 N N . ARG A 1 73 ? 12.539 -2.745 -17.207 1.00 52.88 73 ARG A N 1
ATOM 560 C CA . ARG A 1 73 ? 13.624 -3.233 -18.048 1.00 52.88 73 ARG A CA 1
ATOM 561 C C . ARG A 1 73 ? 14.739 -3.602 -17.086 1.00 52.88 73 ARG A C 1
ATOM 563 O O . ARG A 1 73 ? 15.387 -2.728 -16.515 1.00 52.88 73 ARG A O 1
ATOM 570 N N . ARG A 1 74 ? 14.907 -4.904 -16.839 1.00 57.00 74 ARG A N 1
ATOM 571 C CA . ARG A 1 74 ? 16.071 -5.406 -16.116 1.00 57.00 74 ARG A CA 1
ATOM 572 C C . ARG A 1 74 ? 17.283 -4.790 -16.816 1.00 57.00 74 ARG A C 1
ATOM 574 O O . ARG A 1 74 ? 17.352 -4.921 -18.042 1.00 57.00 74 ARG A O 1
ATOM 581 N N . PRO A 1 75 ? 18.218 -4.132 -16.113 1.00 56.34 75 PRO A N 1
ATOM 582 C CA . PRO A 1 75 ? 19.516 -3.895 -16.712 1.00 56.34 75 PRO A CA 1
ATOM 583 C C . PRO A 1 75 ? 20.055 -5.288 -17.047 1.00 56.34 75 PRO A C 1
ATOM 585 O O . PRO A 1 75 ? 20.348 -6.084 -16.154 1.00 56.34 75 PRO A O 1
ATOM 588 N N . ARG A 1 76 ? 20.048 -5.646 -18.338 1.00 56.47 76 ARG A N 1
ATOM 589 C CA . ARG A 1 76 ? 20.730 -6.846 -18.821 1.00 56.47 76 ARG A CA 1
ATOM 590 C C . ARG A 1 76 ? 22.175 -6.631 -18.409 1.00 56.47 76 ARG A C 1
ATOM 592 O O . ARG A 1 76 ? 22.806 -5.704 -18.905 1.00 56.47 76 ARG A O 1
ATOM 599 N N . GLY A 1 77 ? 22.634 -7.410 -17.430 1.00 51.88 77 GLY A N 1
ATOM 600 C CA . GLY A 1 77 ? 23.998 -7.330 -16.936 1.00 51.88 77 GLY A CA 1
ATOM 601 C C . GLY A 1 77 ? 24.945 -7.297 -18.125 1.00 51.88 77 GLY A C 1
ATOM 602 O O . GLY A 1 77 ? 24.890 -8.179 -18.983 1.00 51.88 77 GLY A O 1
ATOM 603 N N . SER A 1 78 ? 25.754 -6.243 -18.198 1.00 54.97 78 SER A N 1
ATOM 604 C CA . SER A 1 78 ? 26.830 -6.151 -19.169 1.00 54.97 78 SER A CA 1
ATOM 605 C C . SER A 1 78 ? 27.820 -7.268 -18.845 1.00 54.97 78 SER A C 1
ATOM 607 O O . SER A 1 78 ? 28.631 -7.166 -17.924 1.00 54.97 78 SER A O 1
ATOM 609 N N . LYS A 1 79 ? 27.703 -8.392 -19.556 1.00 60.91 79 LYS A N 1
ATOM 610 C CA . LYS A 1 79 ? 28.817 -9.316 -19.742 1.00 60.91 79 LYS A CA 1
ATOM 611 C C . LYS A 1 79 ? 29.823 -8.538 -20.582 1.00 60.91 79 LYS A C 1
ATOM 613 O O . LYS A 1 79 ? 29.573 -8.349 -21.763 1.00 60.91 79 LYS A O 1
ATOM 618 N N . ASN A 1 80 ? 30.874 -8.027 -19.946 1.00 57.09 80 ASN A N 1
ATOM 619 C CA . ASN A 1 80 ? 32.244 -8.026 -20.460 1.00 57.09 80 ASN A CA 1
ATOM 620 C C . ASN A 1 80 ? 33.173 -7.398 -19.418 1.00 57.09 80 ASN A C 1
ATOM 622 O O . ASN A 1 80 ? 33.206 -6.187 -19.229 1.00 57.09 80 ASN A O 1
ATOM 626 N N . LYS A 1 81 ? 33.948 -8.252 -18.749 1.00 51.78 81 LYS A N 1
ATOM 627 C CA . LYS A 1 81 ? 35.173 -7.861 -18.056 1.00 51.78 81 LYS A CA 1
ATOM 628 C C . LYS A 1 81 ? 36.311 -8.559 -18.811 1.00 51.78 81 LYS A C 1
ATOM 630 O O . LYS A 1 81 ? 36.477 -9.763 -18.607 1.00 51.78 81 LYS A O 1
ATOM 635 N N . PRO A 1 82 ? 37.035 -7.894 -19.727 1.0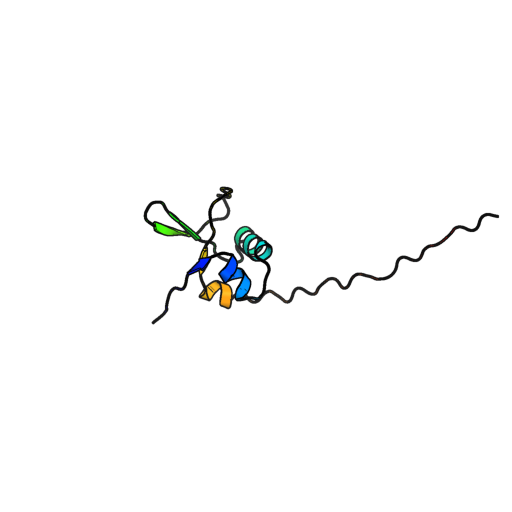0 57.47 82 PRO A N 1
ATOM 636 C CA . PRO A 1 82 ? 38.279 -8.454 -20.226 1.00 57.47 82 PRO A CA 1
ATOM 637 C C . PRO A 1 82 ? 39.284 -8.467 -19.068 1.00 57.47 82 PRO A C 1
ATOM 639 O O . PRO A 1 82 ? 39.456 -7.473 -18.364 1.00 57.47 82 PRO A O 1
ATOM 642 N N . LYS A 1 83 ? 39.892 -9.627 -18.812 1.00 54.44 83 LYS A N 1
ATOM 643 C CA . LYS A 1 83 ? 41.078 -9.730 -17.959 1.00 54.44 83 LYS A CA 1
ATOM 644 C C . LYS A 1 83 ? 42.278 -9.374 -18.834 1.00 54.44 83 LYS A C 1
ATOM 646 O O . LYS A 1 83 ? 42.806 -10.258 -19.499 1.00 54.44 83 LYS A O 1
ATOM 651 N N . GLU A 1 84 ? 42.702 -8.117 -18.847 1.00 57.56 84 GLU A N 1
ATOM 652 C CA . GLU A 1 84 ? 44.059 -7.800 -19.297 1.00 57.56 84 GLU A CA 1
ATOM 653 C C . GLU A 1 84 ? 45.029 -8.274 -18.211 1.00 57.56 84 GLU A C 1
ATOM 655 O O . GLU A 1 84 ? 45.048 -7.763 -17.091 1.00 57.56 84 GLU A O 1
ATOM 660 N N . LYS A 1 85 ? 45.781 -9.332 -18.521 1.00 57.78 85 LYS A N 1
ATOM 661 C CA . LYS A 1 85 ? 47.024 -9.645 -17.818 1.00 57.78 85 LYS A CA 1
ATOM 662 C C . LYS A 1 85 ? 48.090 -8.704 -18.389 1.00 57.78 85 LYS A C 1
ATOM 664 O O . LYS A 1 85 ? 48.264 -8.735 -19.604 1.00 57.78 85 LYS A O 1
ATOM 669 N N . PRO A 1 86 ? 48.835 -7.935 -17.584 1.00 57.47 86 PRO A N 1
ATOM 670 C CA . PRO A 1 86 ? 50.116 -7.441 -18.048 1.00 57.47 86 PRO A CA 1
ATOM 671 C C . PRO A 1 86 ? 51.097 -8.619 -18.055 1.00 57.47 86 PRO A C 1
ATOM 673 O O . PRO A 1 86 ? 51.376 -9.218 -17.013 1.00 57.47 86 PRO A O 1
ATOM 676 N N . GLU A 1 87 ? 51.553 -8.988 -19.251 1.00 52.16 87 GLU A N 1
ATOM 677 C CA . GLU A 1 87 ? 52.737 -9.818 -19.451 1.00 52.16 87 GLU A CA 1
ATOM 678 C C . GLU A 1 87 ? 53.944 -9.123 -18.816 1.00 52.16 87 GLU A C 1
ATOM 680 O O . GLU A 1 87 ? 54.213 -7.949 -19.066 1.00 52.16 87 GLU A O 1
ATOM 685 N N . SER A 1 88 ? 54.660 -9.855 -17.968 1.00 49.28 88 SER A N 1
ATOM 686 C CA . SER A 1 88 ? 55.991 -9.473 -17.517 1.00 49.28 88 SER A CA 1
ATOM 687 C C . SER A 1 88 ? 56.974 -9.648 -18.670 1.00 49.28 88 SER A C 1
ATOM 689 O O . SER A 1 88 ? 57.053 -10.738 -19.242 1.00 49.28 88 SER A O 1
ATOM 691 N N . LYS A 1 89 ? 57.754 -8.611 -18.969 1.00 54.12 89 LYS A N 1
ATOM 692 C CA . LYS A 1 89 ? 59.042 -8.757 -19.641 1.00 54.12 89 LYS A CA 1
ATOM 693 C C . LYS A 1 89 ? 60.014 -7.701 -19.147 1.00 54.12 89 LYS A C 1
ATOM 695 O O . LYS A 1 89 ? 59.568 -6.544 -18.991 1.00 54.12 89 LYS A O 1
#

Radius of gyration: 20.5 Å; chains: 1; bounding box: 81×22×37 Å

Foldseek 3Di:
DPPFDKDWLVRLCVQLVHDSVVVVVCCLVVVFWWFFQDPVRDTDTDDNPDPPPPTTTMGTPVRSNPDHPPPPPPPPPPPDDDPDDPDDD

Sequence (89 aa):
MLTLQVLNTKGAARQPGCSKTWIHKLAATGKLKAFTYGEEGELVEQTKEVKKPGRALYFLADEVGRYQPAAQRRPRGSKNKPKEKPESK

pLDDT: mean 75.08, std 14.34, range [46.03, 90.94]